Protein AF-A0A2P6FFL2-F1 (afdb_monomer)

Solvent-accessible surface area (backbone atoms only — not comparable to full-atom values): 7696 Å² total; per-residue (Å²): 137,86,78,78,60,44,80,41,72,41,77,45,46,64,58,53,53,54,48,46,73,73,46,99,41,60,60,44,64,53,31,28,67,68,36,21,57,50,56,30,52,51,53,49,51,51,50,59,75,75,44,70,63,64,32,69,76,66,71,47,36,64,80,43,75,49,76,50,76,51,73,75,42,28,57,54,52,24,41,43,44,50,40,16,59,62,44,28,42,72,44,82,48,50,62,81,93,40,52,80,56,69,70,62,53,50,52,28,51,48,32,43,51,51,52,53,51,50,54,52,50,49,53,54,51,52,51,50,50,41,36,76,76,63,71,55,126

Organism: NCBI:txid2138

Foldseek 3Di:
DDDQEEEDEDAAPVVQVVCCVPDPHHYHYCYYQQARQVVLVVVVVVCCVPDDVVCVVVLPQQPAEAEDEDAQGNHLLNNLLSCLLSNYHYHYHDDPVRDDDVVSVVSSVVSNVVVVVVVVVVVVVVVVCCCVPPVPD

Structure (mmCIF, N/CA/C/O backbone):
data_AF-A0A2P6FFL2-F1
#
_entry.id   AF-A0A2P6FFL2-F1
#
loop_
_atom_site.group_PDB
_atom_site.id
_atom_site.type_symbol
_atom_site.label_atom_id
_atom_site.label_alt_id
_atom_site.label_comp_id
_atom_site.label_asym_id
_atom_site.label_entity_id
_atom_site.label_seq_id
_atom_site.pdbx_PDB_ins_code
_atom_site.Cartn_x
_atom_site.Cartn_y
_atom_site.Cartn_z
_atom_site.occupancy
_atom_site.B_iso_or_equiv
_atom_site.auth_seq_id
_atom_site.auth_comp_id
_atom_site.auth_asym_id
_atom_site.auth_atom_id
_atom_site.pdbx_PDB_model_num
ATOM 1 N N . MET A 1 1 ? 35.995 -2.470 -2.502 1.00 57.44 1 MET A N 1
ATOM 2 C CA . MET A 1 1 ? 34.739 -1.853 -2.024 1.00 57.44 1 MET A CA 1
ATOM 3 C C . MET A 1 1 ? 33.762 -2.994 -1.807 1.00 57.44 1 MET A C 1
ATOM 5 O O . MET A 1 1 ? 33.531 -3.724 -2.761 1.00 57.44 1 MET A O 1
ATOM 9 N N . VAL A 1 2 ? 33.300 -3.229 -0.578 1.00 78.38 2 VAL A N 1
ATOM 10 C CA . VAL A 1 2 ? 32.291 -4.263 -0.294 1.00 78.38 2 VAL A CA 1
ATOM 11 C C . VAL A 1 2 ? 30.966 -3.536 -0.113 1.00 78.38 2 VAL A C 1
ATOM 13 O O . VAL A 1 2 ? 30.859 -2.667 0.751 1.00 78.38 2 VAL A O 1
ATOM 16 N N . TRP A 1 3 ? 29.999 -3.817 -0.980 1.00 85.69 3 TRP A N 1
ATOM 17 C CA . TRP A 1 3 ? 28.650 -3.270 -0.865 1.00 85.69 3 TRP A CA 1
ATOM 18 C C . TRP A 1 3 ? 27.841 -4.164 0.076 1.00 85.69 3 TRP A C 1
ATOM 20 O O . TRP A 1 3 ? 27.930 -5.379 -0.037 1.00 85.69 3 TRP A O 1
ATOM 30 N N . ASN A 1 4 ? 27.057 -3.575 0.984 1.00 93.88 4 ASN A N 1
ATOM 31 C CA . ASN A 1 4 ? 26.237 -4.317 1.961 1.00 93.88 4 ASN A CA 1
ATOM 32 C C . ASN A 1 4 ? 24.744 -4.367 1.590 1.00 93.88 4 ASN A C 1
ATOM 34 O O . ASN A 1 4 ? 23.953 -5.000 2.283 1.00 93.88 4 ASN A O 1
ATOM 38 N N . LEU A 1 5 ? 24.343 -3.639 0.547 1.00 94.69 5 LEU A N 1
ATOM 39 C CA . LEU A 1 5 ? 22.958 -3.472 0.116 1.00 94.69 5 LEU A CA 1
ATOM 40 C C . LEU A 1 5 ? 22.939 -2.970 -1.327 1.00 94.69 5 LEU A C 1
ATOM 42 O O . LEU A 1 5 ? 23.835 -2.228 -1.736 1.00 94.69 5 LEU A O 1
ATOM 46 N N . GLN A 1 6 ? 21.890 -3.318 -2.070 1.00 93.38 6 GLN A N 1
ATOM 47 C CA . GLN A 1 6 ? 21.647 -2.798 -3.410 1.00 93.38 6 GLN A CA 1
ATOM 48 C C . GLN A 1 6 ? 20.257 -2.169 -3.518 1.00 93.38 6 GLN A C 1
ATOM 50 O O . GLN A 1 6 ? 19.251 -2.767 -3.148 1.00 93.38 6 GLN A O 1
ATOM 55 N N . PHE A 1 7 ? 20.189 -0.963 -4.076 1.00 94.31 7 PHE A N 1
ATOM 56 C CA . PHE A 1 7 ? 18.935 -0.273 -4.364 1.00 94.31 7 PHE A CA 1
ATOM 57 C C . PHE A 1 7 ? 18.756 -0.165 -5.876 1.00 94.31 7 PHE A C 1
ATOM 59 O O . PHE A 1 7 ? 19.633 0.347 -6.570 1.00 94.31 7 PHE A O 1
ATOM 66 N N . THR A 1 8 ? 17.634 -0.659 -6.396 1.00 93.38 8 THR A N 1
ATOM 67 C CA . THR A 1 8 ? 17.435 -0.809 -7.841 1.00 93.38 8 THR A CA 1
ATOM 68 C C . THR A 1 8 ? 16.188 -0.076 -8.305 1.00 93.38 8 THR A C 1
ATOM 70 O O . THR A 1 8 ? 15.088 -0.320 -7.814 1.00 93.38 8 THR A O 1
ATOM 73 N N . ARG A 1 9 ? 16.352 0.775 -9.317 1.00 95.19 9 ARG A N 1
ATOM 74 C CA . ARG A 1 9 ? 15.266 1.246 -10.178 1.00 95.19 9 ARG A CA 1
ATOM 75 C C . ARG A 1 9 ? 15.416 0.557 -11.525 1.00 95.19 9 ARG A C 1
ATOM 77 O O . ARG A 1 9 ? 16.473 0.655 -12.140 1.00 95.19 9 ARG A O 1
ATOM 84 N N . ALA A 1 10 ? 14.376 -0.130 -11.973 1.00 94.19 10 ALA A N 1
ATOM 85 C CA . ALA A 1 10 ? 14.399 -0.872 -13.225 1.00 94.19 10 ALA A CA 1
ATOM 86 C C . ALA A 1 10 ? 13.157 -0.580 -14.063 1.00 94.19 10 ALA A C 1
ATOM 88 O O . ALA A 1 10 ? 12.114 -0.187 -13.552 1.00 94.19 10 ALA A O 1
ATOM 89 N N . TRP A 1 11 ? 13.265 -0.807 -15.368 1.00 93.00 11 TRP A N 1
ATOM 90 C CA . TRP A 1 11 ? 12.116 -0.722 -16.267 1.00 93.00 11 TRP A CA 1
ATOM 91 C C . TRP A 1 11 ? 11.160 -1.898 -16.086 1.00 93.00 11 TRP A C 1
ATOM 93 O O . TRP A 1 11 ? 9.950 -1.702 -16.084 1.00 93.00 11 TRP A O 1
ATOM 103 N N . LYS A 1 12 ? 11.702 -3.107 -15.907 1.00 96.06 12 LYS A N 1
ATOM 104 C CA . LYS A 1 12 ? 10.940 -4.339 -15.700 1.00 96.06 12 LYS A CA 1
ATOM 105 C C . LYS A 1 12 ? 11.109 -4.847 -14.280 1.00 96.06 12 LYS A C 1
ATOM 107 O O . LYS A 1 12 ? 12.228 -4.918 -13.773 1.00 96.06 12 LYS A O 1
ATOM 112 N N . HIS A 1 13 ? 10.006 -5.250 -13.656 1.00 95.38 13 HIS A N 1
ATOM 113 C CA . HIS A 1 13 ? 10.029 -5.881 -12.337 1.00 95.38 13 HIS A CA 1
ATOM 114 C C . HIS A 1 13 ? 10.891 -7.149 -12.320 1.00 95.38 13 HIS A C 1
ATOM 116 O O . HIS A 1 13 ? 11.620 -7.388 -11.359 1.00 95.38 13 HIS A O 1
ATOM 122 N N . GLU A 1 14 ? 10.893 -7.897 -13.426 1.00 97.06 14 GLU A N 1
ATOM 123 C CA . GLU A 1 14 ? 11.728 -9.086 -13.605 1.00 97.06 14 GLU A CA 1
ATOM 124 C C . GLU A 1 14 ? 13.212 -8.798 -13.347 1.00 97.06 14 GLU A C 1
ATOM 126 O O . GLU A 1 14 ? 13.869 -9.562 -12.644 1.00 97.06 14 GLU A O 1
ATOM 131 N N . THR A 1 15 ? 13.727 -7.654 -13.810 1.00 96.88 15 THR A N 1
ATOM 132 C CA . THR A 1 15 ? 15.118 -7.248 -13.569 1.00 96.88 15 THR A CA 1
ATOM 133 C C . THR A 1 15 ? 15.421 -7.141 -12.077 1.00 96.88 15 THR A C 1
ATOM 135 O O . THR A 1 15 ? 16.439 -7.656 -11.621 1.00 96.88 15 THR A O 1
ATOM 138 N N . VAL A 1 16 ? 14.529 -6.522 -11.296 1.00 95.88 16 VAL A N 1
ATOM 139 C CA . VAL A 1 16 ? 14.715 -6.394 -9.842 1.00 95.88 16 VAL A CA 1
ATOM 140 C C . VAL A 1 16 ? 14.690 -7.768 -9.177 1.00 95.88 16 VAL A C 1
ATOM 142 O O . VAL A 1 16 ? 15.542 -8.056 -8.341 1.00 95.88 16 VAL A O 1
ATOM 145 N N . THR A 1 17 ? 13.760 -8.641 -9.575 1.00 96.62 17 THR A N 1
ATOM 146 C CA . THR A 1 17 ? 13.662 -9.997 -9.012 1.00 96.62 17 THR A CA 1
ATOM 147 C C . THR A 1 17 ? 14.853 -10.880 -9.381 1.00 96.62 17 THR A C 1
ATOM 149 O O . THR A 1 17 ? 15.320 -11.652 -8.547 1.00 96.62 17 THR A O 1
ATOM 152 N N . ALA A 1 18 ? 15.395 -10.737 -10.593 1.00 97.25 18 ALA A N 1
ATOM 153 C CA . ALA A 1 18 ? 16.587 -11.449 -11.030 1.00 97.25 18 ALA A CA 1
ATOM 154 C C . ALA A 1 18 ? 17.821 -10.994 -10.242 1.00 97.25 18 ALA A C 1
ATOM 156 O O . ALA A 1 18 ? 18.592 -11.836 -9.791 1.00 97.25 18 ALA A O 1
ATOM 157 N N . ILE A 1 19 ? 17.977 -9.686 -10.011 1.00 95.88 19 ILE A N 1
ATOM 158 C CA . ILE A 1 19 ? 19.045 -9.156 -9.151 1.00 95.88 19 ILE A CA 1
ATOM 159 C C . ILE A 1 19 ? 18.880 -9.697 -7.726 1.00 95.88 19 ILE A C 1
ATOM 161 O O . ILE A 1 19 ? 19.816 -10.277 -7.192 1.00 95.88 19 ILE A O 1
ATOM 165 N N . ALA A 1 20 ? 17.681 -9.606 -7.143 1.00 96.06 20 ALA A N 1
ATOM 166 C CA . ALA A 1 20 ? 17.401 -10.109 -5.796 1.00 96.06 20 ALA A CA 1
ATOM 167 C C . ALA A 1 20 ? 17.676 -11.611 -5.630 1.00 96.06 20 ALA A C 1
ATOM 169 O O . ALA A 1 20 ? 18.113 -12.035 -4.567 1.00 96.06 20 ALA A O 1
ATOM 170 N N . LYS A 1 21 ? 17.445 -12.418 -6.673 1.00 97.31 21 LYS A N 1
ATOM 171 C CA . LYS A 1 21 ? 17.700 -13.865 -6.651 1.00 97.31 21 LYS A CA 1
ATOM 172 C C . LYS A 1 21 ? 19.191 -14.220 -6.666 1.00 97.31 21 LYS A C 1
ATOM 174 O O . LYS A 1 21 ? 19.549 -15.285 -6.177 1.00 97.31 21 LYS A O 1
ATOM 179 N N . ASN A 1 22 ? 20.029 -13.378 -7.269 1.00 96.31 22 ASN A N 1
ATOM 180 C CA . ASN A 1 22 ? 21.452 -13.663 -7.483 1.00 96.31 22 ASN A CA 1
ATOM 181 C C . ASN A 1 22 ? 22.385 -12.818 -6.600 1.00 96.31 22 ASN A C 1
ATOM 183 O O . ASN A 1 22 ? 23.593 -13.023 -6.638 1.00 96.31 22 ASN A O 1
ATOM 187 N N . ALA A 1 23 ? 21.856 -11.844 -5.859 1.00 94.44 23 ALA A N 1
ATOM 188 C CA . ALA A 1 23 ? 22.641 -11.003 -4.971 1.00 94.44 23 ALA A CA 1
ATOM 189 C C . ALA A 1 23 ? 22.833 -11.668 -3.603 1.00 94.44 23 ALA A C 1
ATOM 191 O O . ALA A 1 23 ? 21.876 -12.138 -2.993 1.00 94.44 23 ALA A O 1
ATOM 192 N N . ASP A 1 24 ? 24.054 -11.592 -3.076 1.00 95.69 24 ASP A N 1
ATOM 193 C CA . ASP A 1 24 ? 24.384 -12.030 -1.710 1.00 95.69 24 ASP A CA 1
ATOM 194 C C . ASP A 1 24 ? 24.068 -10.959 -0.646 1.00 95.69 24 ASP A C 1
ATOM 196 O O . ASP A 1 24 ? 24.381 -11.112 0.535 1.00 95.69 24 ASP A O 1
ATOM 200 N N . VAL A 1 25 ? 23.455 -9.847 -1.060 1.00 96.00 25 VAL A N 1
ATOM 201 C CA . VAL A 1 25 ? 23.072 -8.719 -0.204 1.00 96.00 25 VAL A CA 1
ATOM 202 C C . VAL A 1 25 ? 21.598 -8.369 -0.400 1.00 96.00 25 VAL A C 1
ATOM 204 O O . VAL A 1 25 ? 21.048 -8.620 -1.474 1.00 96.00 25 VAL A O 1
ATOM 207 N N . PRO A 1 26 ? 20.935 -7.743 0.590 1.00 96.06 26 PRO A N 1
ATOM 208 C CA . PRO A 1 26 ? 19.558 -7.289 0.436 1.00 96.06 26 PRO A CA 1
ATOM 209 C C . PRO A 1 26 ? 19.374 -6.353 -0.764 1.00 96.06 26 PRO A C 1
ATOM 211 O O . PRO A 1 26 ? 20.136 -5.399 -0.950 1.00 96.06 26 PRO A O 1
ATOM 214 N N . VAL A 1 27 ? 18.315 -6.597 -1.540 1.00 95.31 27 VAL A N 1
ATOM 215 C CA . VAL A 1 27 ? 17.960 -5.806 -2.724 1.00 95.31 27 VAL A CA 1
ATOM 216 C C . VAL A 1 27 ? 16.637 -5.087 -2.497 1.00 95.31 27 VAL A C 1
ATOM 218 O O . VAL A 1 27 ? 15.602 -5.709 -2.264 1.00 95.31 27 VAL A O 1
ATOM 221 N N . PHE A 1 28 ? 16.663 -3.763 -2.601 1.00 94.19 28 PHE A N 1
ATOM 222 C CA . PHE A 1 28 ? 15.493 -2.906 -2.458 1.00 94.19 28 PHE A CA 1
ATOM 223 C C . PHE A 1 28 ? 14.985 -2.458 -3.826 1.00 94.19 28 PHE A C 1
ATOM 225 O O . PHE A 1 28 ? 15.744 -1.940 -4.649 1.00 94.19 28 PHE A O 1
ATOM 232 N N . ASN A 1 29 ? 13.680 -2.622 -4.053 1.00 93.31 29 ASN A N 1
ATOM 233 C CA . ASN A 1 29 ? 13.014 -2.082 -5.232 1.00 93.31 29 ASN A CA 1
ATOM 234 C C . ASN A 1 29 ? 12.649 -0.610 -5.013 1.00 93.31 29 ASN A C 1
ATOM 236 O O . ASN A 1 29 ? 11.734 -0.290 -4.248 1.00 93.31 29 ASN A O 1
ATOM 240 N N . GLY A 1 30 ? 13.348 0.274 -5.716 1.00 91.56 30 GLY A N 1
ATOM 241 C CA . GLY A 1 30 ? 13.048 1.696 -5.756 1.00 91.56 30 GLY A CA 1
ATOM 242 C C . GLY A 1 30 ? 11.898 2.039 -6.694 1.00 91.56 30 GLY A C 1
ATOM 243 O O . GLY A 1 30 ? 11.100 2.898 -6.355 1.00 91.56 30 GLY A O 1
ATOM 244 N N . LEU A 1 31 ? 11.800 1.387 -7.856 1.00 93.06 31 LEU A N 1
ATOM 245 C CA . LEU A 1 31 ? 10.717 1.552 -8.833 1.00 93.06 31 LEU A CA 1
ATOM 246 C C . LEU A 1 31 ? 10.834 0.474 -9.920 1.00 93.06 31 LEU A C 1
ATOM 248 O O . LEU A 1 31 ? 11.926 0.228 -10.434 1.00 93.06 31 LEU A O 1
ATOM 252 N N . SER A 1 32 ? 9.694 -0.085 -10.321 1.00 93.69 32 SER A N 1
ATOM 253 C CA . SER A 1 32 ? 9.540 -0.965 -11.487 1.00 93.69 32 SER A CA 1
ATOM 254 C C . SER A 1 32 ? 8.212 -0.703 -12.199 1.00 93.69 32 SER A C 1
ATOM 256 O O . SER A 1 32 ? 7.358 -0.003 -11.656 1.00 93.69 32 SER A O 1
ATOM 258 N N . ASP A 1 33 ? 7.985 -1.287 -13.377 1.00 90.81 33 ASP A N 1
ATOM 259 C CA . ASP A 1 33 ? 6.673 -1.242 -14.043 1.00 90.81 33 ASP A CA 1
ATOM 260 C C . ASP A 1 33 ? 5.536 -1.885 -13.225 1.00 90.81 33 ASP A C 1
ATOM 262 O O . ASP A 1 33 ? 4.373 -1.552 -13.438 1.00 90.81 33 ASP A O 1
ATOM 266 N N . TYR A 1 34 ? 5.858 -2.741 -12.251 1.00 89.75 34 TYR A N 1
ATOM 267 C CA . TYR A 1 34 ? 4.878 -3.368 -11.362 1.00 89.75 34 TYR A CA 1
ATOM 268 C C . TYR A 1 34 ? 4.497 -2.498 -10.152 1.00 89.75 34 TYR A C 1
ATOM 270 O O . TYR A 1 34 ? 3.314 -2.282 -9.883 1.00 89.75 34 TYR A O 1
ATOM 278 N N . ASN A 1 35 ? 5.485 -1.997 -9.405 1.00 87.31 35 ASN A N 1
ATOM 279 C CA . ASN A 1 35 ? 5.260 -1.235 -8.173 1.00 87.31 35 ASN A CA 1
ATOM 280 C C . ASN A 1 35 ? 6.351 -0.184 -7.887 1.00 87.31 35 ASN A C 1
ATOM 282 O O . ASN A 1 35 ? 7.465 -0.242 -8.418 1.00 87.31 35 ASN A O 1
ATOM 286 N N . HIS A 1 36 ? 6.004 0.761 -7.008 1.00 91.62 36 HIS A N 1
ATOM 287 C CA . HIS A 1 36 ? 6.869 1.801 -6.447 1.00 91.62 36 HIS A CA 1
ATOM 288 C C . HIS A 1 36 ? 6.825 1.723 -4.911 1.00 91.62 36 HIS A C 1
ATOM 290 O O . HIS A 1 36 ? 6.253 2.570 -4.227 1.00 91.62 36 HIS A O 1
ATOM 296 N N . SER A 1 37 ? 7.403 0.656 -4.354 1.00 86.19 37 SER A N 1
ATOM 297 C CA . SER A 1 37 ? 7.287 0.323 -2.925 1.00 86.19 37 SER A CA 1
ATOM 298 C C . SER A 1 37 ? 7.833 1.394 -1.983 1.00 86.19 37 SER A C 1
ATOM 300 O O . SER A 1 37 ? 7.273 1.607 -0.913 1.00 86.19 37 SER A O 1
ATOM 302 N N . THR A 1 38 ? 8.906 2.079 -2.367 1.00 91.81 38 THR A N 1
ATOM 303 C CA . THR A 1 38 ? 9.509 3.130 -1.537 1.00 91.81 38 THR A CA 1
ATOM 304 C C . THR A 1 38 ? 8.637 4.374 -1.459 1.00 91.81 38 THR A C 1
ATOM 306 O O . THR A 1 38 ? 8.466 4.903 -0.368 1.00 91.81 38 THR A O 1
ATOM 309 N N . GLN A 1 39 ? 8.013 4.781 -2.570 1.00 94.56 39 GLN A N 1
ATOM 310 C CA . GLN A 1 39 ? 7.043 5.876 -2.574 1.00 94.56 39 GLN A CA 1
ATOM 311 C C . GLN A 1 39 ? 5.871 5.567 -1.643 1.00 94.56 39 GLN A C 1
ATOM 313 O O . GLN A 1 39 ? 5.536 6.386 -0.802 1.00 94.56 39 GLN A O 1
ATOM 318 N N . ALA A 1 40 ? 5.314 4.355 -1.718 1.00 94.75 40 ALA A N 1
ATOM 319 C CA . ALA A 1 40 ? 4.195 3.957 -0.866 1.00 94.75 40 ALA A CA 1
ATOM 320 C C . ALA A 1 40 ? 4.533 3.990 0.639 1.00 94.75 40 ALA A C 1
ATOM 322 O O . ALA A 1 40 ? 3.667 4.302 1.454 1.00 94.75 40 ALA A O 1
ATOM 323 N N . LEU A 1 41 ? 5.782 3.691 1.016 1.00 94.06 41 LEU A N 1
ATOM 324 C CA . LEU A 1 41 ? 6.252 3.856 2.396 1.00 94.06 41 LEU A CA 1
ATOM 325 C C . LEU A 1 41 ? 6.370 5.332 2.787 1.00 94.06 41 LEU A C 1
ATOM 327 O O . LEU A 1 41 ? 5.941 5.695 3.878 1.00 94.06 41 LEU A O 1
ATOM 331 N N . CYS A 1 42 ? 6.911 6.181 1.909 1.00 96.31 42 CYS A N 1
ATOM 332 C CA . CYS A 1 42 ? 6.952 7.626 2.137 1.00 96.31 42 CYS A CA 1
ATOM 333 C C . CYS A 1 42 ? 5.540 8.204 2.302 1.00 96.31 42 CYS A C 1
ATOM 335 O O . CYS A 1 42 ? 5.291 8.906 3.276 1.00 96.31 42 CYS A O 1
ATOM 337 N N . ASP A 1 43 ? 4.607 7.835 1.422 1.00 96.81 43 ASP A N 1
ATOM 338 C CA . ASP A 1 43 ? 3.208 8.263 1.490 1.00 96.81 43 ASP A CA 1
ATOM 339 C C . ASP A 1 43 ? 2.562 7.831 2.812 1.00 96.81 43 ASP A C 1
ATOM 341 O O . ASP A 1 43 ? 1.849 8.612 3.442 1.00 96.81 43 ASP A O 1
ATOM 345 N N . LEU A 1 44 ? 2.835 6.599 3.265 1.00 95.06 44 LEU A N 1
ATOM 346 C CA . LEU A 1 44 ? 2.361 6.116 4.558 1.00 95.06 44 LEU A CA 1
ATOM 347 C C . LEU A 1 44 ? 2.892 6.986 5.701 1.00 95.06 44 LEU A C 1
ATOM 349 O O . LEU A 1 44 ? 2.097 7.409 6.535 1.00 95.06 44 LEU A O 1
ATOM 353 N N . PHE A 1 45 ? 4.194 7.280 5.744 1.00 94.81 45 PHE A N 1
ATOM 354 C CA . PHE A 1 45 ? 4.7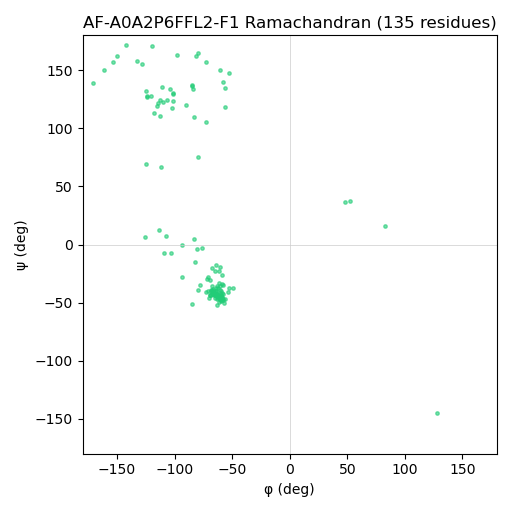51 8.155 6.780 1.00 94.81 45 PHE A CA 1
ATOM 355 C C . PHE A 1 45 ? 4.122 9.546 6.746 1.00 94.81 45 PHE A C 1
ATOM 357 O O . PHE A 1 45 ? 3.691 10.032 7.786 1.00 94.81 45 PHE A O 1
ATOM 364 N N . THR A 1 46 ? 3.950 10.133 5.562 1.00 96.75 46 THR A N 1
ATOM 365 C CA . THR A 1 46 ? 3.283 11.432 5.426 1.00 96.75 46 THR A CA 1
ATOM 366 C C . THR A 1 46 ? 1.844 11.395 5.941 1.00 96.75 46 THR A C 1
ATOM 368 O O . THR A 1 46 ? 1.431 12.318 6.641 1.00 96.75 46 THR A O 1
ATOM 371 N N . ILE A 1 47 ? 1.084 10.328 5.661 1.00 95.19 47 ILE A N 1
ATOM 372 C CA . ILE A 1 47 ? -0.261 10.138 6.226 1.00 95.19 47 ILE A CA 1
ATOM 373 C C . ILE A 1 47 ? -0.193 10.111 7.757 1.00 95.19 47 ILE A C 1
ATOM 375 O O . ILE A 1 47 ? -0.987 10.786 8.406 1.00 95.19 47 ILE A O 1
ATOM 379 N N . LEU A 1 48 ? 0.746 9.366 8.345 1.00 91.88 48 LEU A N 1
ATOM 380 C CA . LEU A 1 48 ? 0.889 9.274 9.803 1.00 91.88 48 LEU A CA 1
ATOM 381 C C . LEU A 1 48 ? 1.264 10.618 10.444 1.00 91.88 48 LEU A C 1
ATOM 383 O O . LEU A 1 48 ? 0.759 10.938 11.514 1.00 91.88 48 LEU A O 1
ATOM 387 N N . GLU A 1 49 ? 2.106 11.411 9.785 1.00 94.94 49 GLU A N 1
ATOM 388 C CA . GLU A 1 49 ? 2.542 12.730 10.261 1.00 94.94 49 GLU A CA 1
ATOM 389 C C . GLU A 1 49 ? 1.434 13.791 10.196 1.00 94.94 49 GLU A C 1
ATOM 391 O O . GLU A 1 49 ? 1.437 14.734 10.984 1.00 94.94 49 GLU A O 1
ATOM 396 N N . HIS A 1 50 ? 0.486 13.646 9.265 1.00 95.62 50 HIS A N 1
ATOM 397 C CA . HIS A 1 50 ? -0.535 14.660 8.971 1.00 95.62 50 HIS A CA 1
ATOM 398 C C . HIS A 1 50 ? -1.960 14.223 9.338 1.00 95.62 50 HIS A C 1
ATOM 400 O O . HIS A 1 50 ? -2.932 14.869 8.942 1.00 95.62 50 HIS A O 1
ATOM 406 N N . THR A 1 51 ? -2.110 13.129 10.085 1.00 94.25 51 THR A N 1
ATOM 407 C CA . THR A 1 51 ? -3.403 12.669 10.608 1.00 94.25 51 THR A CA 1
ATOM 408 C C . THR A 1 51 ? -3.393 12.629 12.129 1.00 94.25 51 THR A C 1
ATOM 410 O O . THR A 1 51 ? -2.365 12.852 12.762 1.00 94.25 51 THR A O 1
ATOM 413 N N . ASP A 1 52 ? -4.566 12.409 12.726 1.00 92.00 52 ASP A N 1
ATOM 414 C CA . ASP A 1 52 ? -4.714 12.351 14.178 1.00 92.00 52 ASP A CA 1
ATOM 415 C C . ASP A 1 52 ? -3.771 11.282 14.776 1.00 92.00 52 ASP A C 1
ATOM 417 O O . ASP A 1 52 ? -3.929 10.089 14.481 1.00 92.00 52 ASP A O 1
ATOM 421 N N . PRO A 1 53 ? -2.819 11.6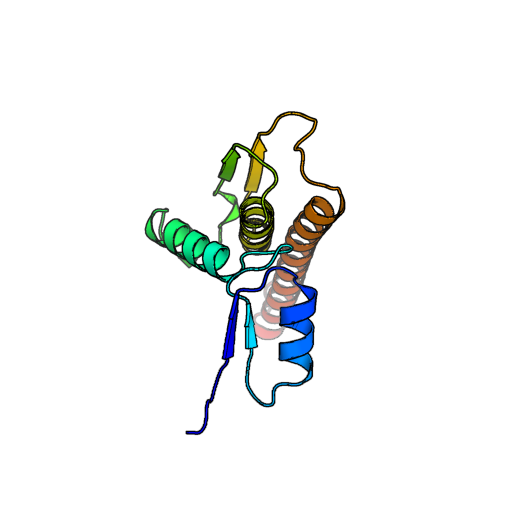81 15.644 1.00 89.94 53 PRO A N 1
ATOM 422 C CA . PRO A 1 53 ? -1.860 10.761 16.236 1.00 89.94 53 PRO A CA 1
ATOM 423 C C . PRO A 1 53 ? -2.488 9.614 17.034 1.00 89.94 53 PRO A C 1
ATOM 425 O O . PRO A 1 53 ? -1.921 8.527 17.162 1.00 89.94 53 PRO A O 1
ATOM 428 N N . THR A 1 54 ? -3.694 9.823 17.563 1.00 91.50 54 THR A N 1
ATOM 429 C CA . THR A 1 54 ? -4.415 8.792 18.311 1.00 91.50 54 THR A CA 1
ATOM 430 C C . THR A 1 54 ? -4.791 7.599 17.435 1.00 91.50 54 THR A C 1
ATOM 432 O O . THR A 1 54 ? -4.955 6.496 17.955 1.00 91.50 54 THR A O 1
ATOM 435 N N . LEU A 1 55 ? -4.870 7.768 16.110 1.00 88.19 55 LEU A N 1
ATOM 436 C CA . LEU A 1 55 ? -5.180 6.681 15.183 1.00 88.19 55 LEU A CA 1
ATOM 437 C C . LEU A 1 55 ? -4.054 5.650 15.136 1.00 88.19 55 LEU A C 1
ATOM 439 O O . LEU A 1 55 ? -4.338 4.455 15.171 1.00 88.19 55 LEU A O 1
ATOM 443 N N . TYR A 1 56 ? -2.786 6.075 15.124 1.00 82.62 56 TYR A N 1
ATOM 444 C CA . TYR A 1 56 ? -1.671 5.126 15.163 1.00 82.62 56 TYR A CA 1
ATOM 445 C C . TYR A 1 56 ? -1.428 4.575 16.571 1.00 82.62 56 TYR A C 1
ATOM 447 O O . TYR A 1 56 ? -1.118 3.393 16.704 1.00 82.62 56 TYR A O 1
ATOM 455 N N . LEU A 1 57 ? -1.628 5.378 17.626 1.00 85.62 57 LEU A N 1
ATOM 456 C CA . LEU A 1 57 ? -1.500 4.908 19.015 1.00 85.62 57 LEU A CA 1
ATOM 457 C C . LEU A 1 57 ? -2.534 3.826 19.354 1.00 85.62 57 LEU A C 1
ATOM 459 O O . LEU A 1 57 ? -2.224 2.880 20.074 1.00 85.62 57 LEU A O 1
ATOM 463 N N . ASN A 1 58 ? -3.741 3.943 18.797 1.00 87.19 58 ASN A N 1
ATOM 464 C CA . ASN A 1 58 ? -4.822 2.974 18.978 1.00 87.19 58 ASN A CA 1
ATOM 465 C C . ASN A 1 58 ? -4.880 1.911 17.870 1.00 87.19 58 ASN A C 1
ATOM 467 O O . ASN A 1 58 ? -5.751 1.043 17.910 1.00 87.19 58 ASN A O 1
ATOM 471 N N . ASN A 1 59 ? -3.977 1.971 16.883 1.00 83.44 59 ASN A N 1
ATOM 472 C CA . ASN A 1 59 ? -3.973 1.102 15.705 1.00 83.44 59 ASN A CA 1
ATOM 473 C C . ASN A 1 59 ? -5.336 1.068 14.965 1.00 83.44 59 ASN A C 1
ATOM 475 O O . ASN A 1 59 ? -5.773 0.024 14.478 1.00 83.44 59 ASN A O 1
ATOM 479 N N . ASP A 1 60 ? -6.021 2.215 14.898 1.00 88.81 60 ASP A N 1
ATOM 480 C CA . ASP A 1 60 ? -7.347 2.397 14.296 1.00 88.81 60 ASP A CA 1
ATOM 481 C C . ASP A 1 60 ? -7.269 3.251 13.023 1.00 88.81 60 ASP A C 1
ATOM 483 O O . ASP A 1 60 ? -7.791 4.361 12.924 1.00 88.81 60 ASP A O 1
ATOM 487 N N . PHE A 1 61 ? -6.617 2.708 11.999 1.00 92.06 61 PHE A N 1
ATOM 488 C CA . PHE A 1 61 ? -6.530 3.354 10.687 1.00 92.06 61 PHE A CA 1
ATOM 489 C C . PHE A 1 61 ? -7.824 3.244 9.866 1.00 92.06 61 PHE A C 1
ATOM 491 O O . PHE A 1 61 ? -7.923 3.832 8.788 1.00 92.06 61 PHE A O 1
ATOM 498 N N . SER A 1 62 ? -8.839 2.540 10.383 1.00 91.31 62 SER A N 1
ATOM 499 C CA . SER A 1 62 ? -10.123 2.312 9.706 1.00 91.31 62 SER A CA 1
ATOM 500 C C . SER A 1 62 ? -10.923 3.595 9.464 1.00 91.31 62 SER A C 1
ATOM 502 O O . SER A 1 62 ? -11.815 3.626 8.618 1.00 91.31 62 SER A O 1
ATOM 504 N N . LYS A 1 63 ? -10.581 4.675 10.174 1.00 92.50 63 LYS A N 1
ATOM 505 C CA . LYS A 1 63 ? -11.184 6.006 10.022 1.00 92.50 63 LYS A CA 1
ATOM 506 C C . LYS A 1 63 ? -10.585 6.818 8.877 1.00 92.50 63 LYS A C 1
ATOM 508 O O . LYS A 1 63 ? -11.181 7.808 8.457 1.00 92.50 63 LYS A O 1
ATOM 513 N N . LEU A 1 64 ? -9.432 6.410 8.350 1.00 96.00 64 LEU A N 1
ATOM 514 C CA . LEU A 1 64 ? -8.782 7.109 7.249 1.00 96.00 64 LEU A CA 1
ATOM 515 C C . LEU A 1 64 ? -9.369 6.662 5.910 1.00 96.00 64 LEU A C 1
ATOM 517 O O . LEU A 1 64 ? -9.541 5.468 5.638 1.00 96.00 64 LEU A O 1
ATOM 521 N N . LYS A 1 65 ? -9.671 7.648 5.061 1.00 97.12 65 LYS A N 1
ATOM 522 C CA . LYS A 1 65 ? -10.087 7.450 3.674 1.00 97.12 65 LYS A CA 1
ATOM 523 C C . LYS A 1 65 ? -9.061 8.094 2.753 1.00 97.12 65 LYS A C 1
ATOM 525 O O . LYS A 1 65 ? -8.942 9.314 2.717 1.00 97.12 65 LYS A O 1
ATOM 530 N N . ILE A 1 66 ? -8.359 7.264 1.995 1.00 97.94 66 ILE A N 1
ATOM 531 C CA . ILE A 1 66 ? -7.349 7.681 1.028 1.00 97.94 66 ILE A CA 1
ATOM 532 C C . ILE A 1 66 ? -7.967 7.612 -0.364 1.00 97.94 66 ILE A C 1
ATOM 534 O O . ILE A 1 66 ? -8.476 6.567 -0.772 1.00 97.94 66 ILE A O 1
ATOM 538 N N . VAL A 1 67 ? -7.949 8.732 -1.083 1.00 98.12 67 VAL A N 1
ATOM 539 C CA . VAL A 1 67 ? -8.538 8.844 -2.420 1.00 98.12 67 VAL A CA 1
ATOM 540 C C . VAL A 1 67 ? -7.430 9.113 -3.427 1.00 98.12 67 VAL A C 1
ATOM 542 O O . VAL A 1 67 ? -6.758 10.137 -3.345 1.00 98.12 67 VAL A O 1
ATOM 545 N N . PHE A 1 68 ? -7.258 8.212 -4.391 1.00 98.00 68 PHE A N 1
ATOM 546 C CA . PHE A 1 68 ? -6.385 8.429 -5.541 1.00 98.00 68 PHE A CA 1
ATOM 547 C C . PHE A 1 68 ? -7.237 8.796 -6.756 1.00 98.00 68 PHE A C 1
ATOM 549 O O . PHE A 1 68 ? -8.203 8.101 -7.079 1.00 98.00 68 PHE A O 1
ATOM 556 N N . ILE A 1 69 ? -6.878 9.882 -7.436 1.00 97.56 69 ILE A N 1
ATOM 557 C CA . ILE A 1 69 ? -7.583 10.375 -8.621 1.00 97.56 69 ILE A CA 1
ATOM 558 C C . ILE A 1 69 ? -6.600 10.398 -9.786 1.00 97.56 69 ILE A C 1
ATOM 560 O O . ILE A 1 69 ? -5.528 10.987 -9.673 1.00 97.56 69 ILE A O 1
ATOM 564 N N . GLY A 1 70 ? -6.977 9.791 -10.910 1.00 93.88 70 GLY A N 1
ATOM 565 C CA . GLY A 1 70 ? -6.191 9.859 -12.141 1.00 93.88 70 GLY A CA 1
ATOM 566 C C . GLY A 1 70 ? -5.892 8.496 -12.749 1.00 93.88 70 GLY A C 1
ATOM 567 O O . GLY A 1 70 ? -6.729 7.597 -12.734 1.00 93.88 70 GLY A O 1
ATOM 568 N N . ASP A 1 71 ? -4.714 8.367 -13.350 1.00 93.81 71 ASP A N 1
ATOM 569 C CA . ASP A 1 71 ? -4.370 7.220 -14.190 1.00 93.81 71 ASP A CA 1
ATOM 570 C C . ASP A 1 71 ? -3.922 5.981 -13.394 1.00 93.81 71 ASP A C 1
ATOM 572 O O . ASP A 1 71 ? -3.547 6.047 -12.219 1.00 93.81 71 ASP A O 1
ATOM 576 N N . ARG A 1 72 ? -3.954 4.834 -14.069 1.00 93.12 72 ARG A N 1
ATOM 577 C CA . ARG A 1 72 ? -3.618 3.509 -13.557 1.00 93.12 72 ARG A CA 1
ATOM 578 C C . ARG A 1 72 ? -2.111 3.299 -13.519 1.00 93.12 72 ARG A C 1
ATOM 580 O O . ARG A 1 72 ? -1.540 2.590 -14.348 1.00 93.12 72 ARG A O 1
ATOM 587 N N . THR A 1 73 ? -1.463 3.919 -12.545 1.00 94.00 73 THR A N 1
ATOM 588 C CA . THR A 1 73 ? -0.010 3.843 -12.378 1.00 94.00 73 THR A CA 1
ATOM 589 C C . THR A 1 73 ? 0.397 2.810 -11.330 1.00 94.00 73 THR A C 1
ATOM 591 O O . THR A 1 73 ? -0.389 2.396 -10.477 1.00 94.00 73 THR A O 1
ATOM 594 N N . ASN A 1 74 ? 1.671 2.430 -11.359 1.00 91.69 74 ASN A N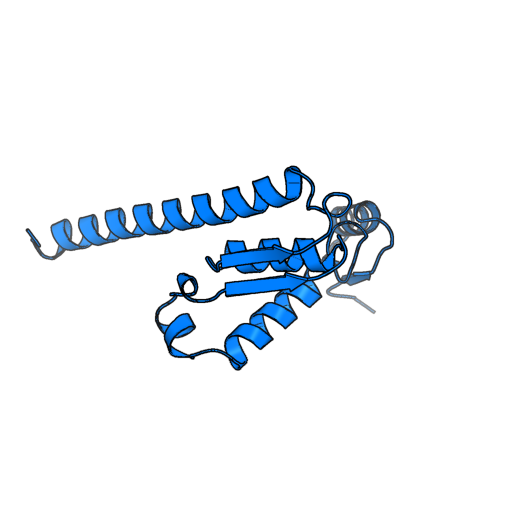 1
ATOM 595 C CA . ASN A 1 74 ? 2.307 1.652 -10.297 1.00 91.69 74 ASN A CA 1
ATOM 596 C C . ASN A 1 74 ? 2.317 2.386 -8.938 1.00 91.69 74 ASN A C 1
ATOM 598 O O . ASN A 1 74 ? 2.375 1.737 -7.897 1.00 91.69 74 ASN A O 1
ATOM 602 N N . VAL A 1 75 ? 2.223 3.719 -8.919 1.00 95.12 75 VAL A N 1
ATOM 603 C CA . VAL A 1 75 ? 2.025 4.505 -7.691 1.00 95.12 75 VAL A CA 1
ATOM 604 C C . VAL A 1 75 ? 0.618 4.279 -7.140 1.00 95.12 75 VAL A C 1
ATOM 606 O O . VAL A 1 75 ? 0.475 3.974 -5.960 1.00 95.12 75 VAL A O 1
ATOM 609 N N . CYS A 1 76 ? -0.414 4.325 -7.993 1.00 96.44 76 CYS A N 1
ATOM 610 C CA . CYS A 1 76 ? -1.795 4.047 -7.588 1.00 96.44 76 CYS A CA 1
ATOM 611 C C . CYS A 1 76 ? -1.942 2.643 -6.983 1.00 96.44 76 CYS A C 1
ATOM 613 O O . CYS A 1 76 ? -2.563 2.490 -5.929 1.00 96.44 76 CYS A O 1
ATOM 615 N N . SER A 1 77 ? -1.377 1.615 -7.630 1.00 96.38 77 SER A N 1
ATOM 616 C CA . SER A 1 77 ? -1.420 0.245 -7.100 1.00 96.38 77 SER A CA 1
ATOM 617 C C . SER A 1 77 ? -0.667 0.125 -5.779 1.00 96.38 77 SER A C 1
ATOM 619 O O . SER A 1 77 ? -1.183 -0.464 -4.831 1.00 96.38 77 SER A O 1
ATOM 621 N N . SER A 1 78 ? 0.515 0.737 -5.679 1.00 96.56 78 SER A N 1
ATOM 622 C CA . SER A 1 78 ? 1.335 0.669 -4.467 1.00 96.56 78 SER A CA 1
ATOM 623 C C . SER A 1 78 ? 0.658 1.374 -3.288 1.00 96.56 78 SER A C 1
ATOM 625 O O . SER A 1 78 ? 0.630 0.815 -2.190 1.00 96.56 78 SER A O 1
ATOM 627 N N . LEU A 1 79 ? 0.033 2.538 -3.516 1.00 97.88 79 LEU A N 1
ATOM 628 C CA . LEU A 1 79 ? -0.736 3.253 -2.494 1.00 97.88 79 LEU A CA 1
ATOM 629 C C . LEU A 1 79 ? -1.977 2.455 -2.066 1.00 97.88 79 LEU A C 1
ATOM 631 O O . LEU A 1 79 ? -2.244 2.320 -0.872 1.00 97.88 79 LEU A O 1
ATOM 635 N N . MET A 1 80 ? -2.708 1.860 -3.016 1.00 97.81 80 MET A N 1
ATOM 636 C CA . MET A 1 80 ? -3.833 0.964 -2.721 1.00 97.81 80 MET A CA 1
ATOM 637 C C . MET A 1 80 ? -3.399 -0.199 -1.824 1.00 97.81 80 MET A C 1
ATOM 639 O O . MET A 1 80 ? -4.061 -0.523 -0.836 1.00 97.81 80 MET A O 1
ATOM 643 N N . HIS A 1 81 ? -2.285 -0.849 -2.159 1.00 97.50 81 HIS A N 1
ATOM 644 C CA . HIS A 1 81 ? -1.817 -2.026 -1.433 1.00 97.50 81 HIS A CA 1
ATOM 645 C C . HIS A 1 81 ? -1.326 -1.677 -0.031 1.00 97.50 81 HIS A C 1
ATOM 647 O O . HIS A 1 81 ? -1.703 -2.380 0.904 1.00 97.50 81 HIS A O 1
ATOM 653 N N . ILE A 1 82 ? -0.555 -0.599 0.153 1.00 96.94 82 ILE A N 1
ATOM 654 C CA . ILE A 1 82 ? -0.068 -0.223 1.490 1.00 96.94 82 ILE A CA 1
ATOM 655 C C . ILE A 1 82 ? -1.209 0.253 2.396 1.00 96.94 82 ILE A C 1
ATOM 657 O O . ILE A 1 82 ? -1.312 -0.191 3.535 1.00 96.94 82 ILE A O 1
ATOM 661 N N . THR A 1 83 ? -2.128 1.077 1.889 1.00 96.81 83 THR A N 1
ATOM 662 C CA . THR A 1 83 ? -3.235 1.624 2.696 1.00 96.81 83 THR A CA 1
ATOM 663 C C . THR A 1 83 ? -4.191 0.521 3.149 1.00 96.81 83 THR A C 1
ATOM 665 O O . THR A 1 83 ? -4.553 0.453 4.323 1.00 96.81 83 THR A O 1
ATOM 668 N N . THR A 1 84 ? -4.518 -0.426 2.266 1.00 96.81 84 THR A N 1
ATOM 669 C CA . THR A 1 84 ? -5.334 -1.598 2.631 1.00 96.81 84 THR A CA 1
ATOM 670 C C . THR A 1 84 ? -4.603 -2.568 3.555 1.00 96.81 84 THR A C 1
ATOM 672 O O . THR A 1 84 ? -5.243 -3.190 4.402 1.00 96.81 84 THR A O 1
ATOM 675 N N . LYS A 1 85 ? -3.269 -2.676 3.461 1.00 94.50 85 LYS A N 1
ATOM 676 C CA . LYS A 1 85 ? -2.445 -3.442 4.414 1.00 94.50 85 LYS A CA 1
ATOM 677 C C . LYS A 1 85 ? -2.535 -2.873 5.828 1.00 94.50 85 LYS A C 1
ATOM 679 O O . LYS A 1 85 ? -2.579 -3.644 6.782 1.00 94.50 85 LYS A O 1
ATOM 684 N N . ME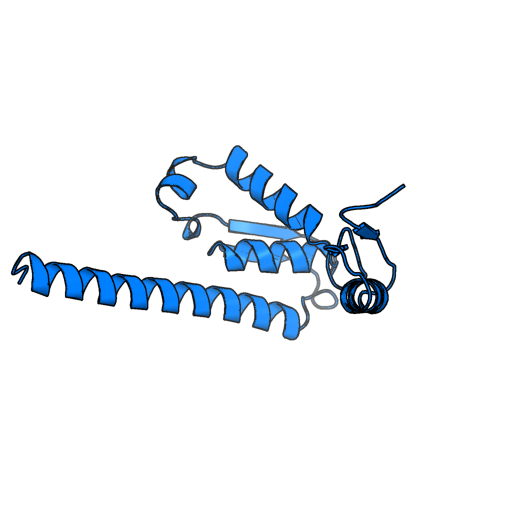T A 1 86 ? -2.600 -1.549 5.938 1.00 93.25 86 MET A N 1
ATOM 685 C CA . MET A 1 86 ? -2.745 -0.831 7.205 1.00 93.25 86 MET A CA 1
ATOM 686 C C . MET A 1 86 ? -4.193 -0.788 7.717 1.00 93.25 86 MET A C 1
ATOM 688 O O . MET A 1 86 ? -4.428 -0.297 8.813 1.00 93.25 86 MET A O 1
ATOM 692 N N . GLY A 1 87 ? -5.167 -1.307 6.960 1.00 93.75 87 GLY A N 1
ATOM 693 C CA . GLY A 1 87 ? -6.581 -1.305 7.348 1.00 93.75 87 GLY A CA 1
ATOM 694 C C . GLY A 1 87 ? -7.329 -0.001 7.053 1.00 93.75 87 GLY A C 1
ATOM 695 O O . GLY A 1 87 ? -8.411 0.206 7.596 1.00 93.75 87 GLY A O 1
ATOM 696 N N . MET A 1 88 ? -6.775 0.868 6.204 1.00 96.19 88 MET A N 1
ATOM 697 C CA . MET A 1 88 ? -7.424 2.103 5.750 1.00 96.19 88 MET A CA 1
ATOM 698 C C . MET A 1 88 ? -8.449 1.828 4.639 1.00 96.19 88 MET A C 1
ATOM 700 O O . MET A 1 88 ? -8.412 0.790 3.971 1.00 96.19 88 MET A O 1
ATOM 704 N N . ASN A 1 89 ? -9.322 2.803 4.371 1.00 96.62 89 ASN A N 1
ATOM 705 C CA . ASN A 1 89 ? -10.231 2.763 3.224 1.00 96.62 89 ASN A CA 1
ATOM 706 C C . ASN A 1 89 ? -9.571 3.409 2.007 1.00 96.62 89 ASN A C 1
ATOM 708 O O . ASN A 1 89 ? -9.269 4.601 2.034 1.00 96.62 89 ASN A O 1
ATOM 712 N N . PHE A 1 90 ? -9.403 2.657 0.922 1.00 97.94 90 PHE A N 1
ATOM 713 C CA . PHE A 1 90 ? -8.874 3.186 -0.333 1.00 97.94 90 PHE A CA 1
ATOM 714 C C . PHE A 1 90 ? -9.984 3.377 -1.370 1.00 97.94 90 PHE A C 1
ATOM 716 O O . PHE A 1 90 ? -10.802 2.482 -1.586 1.00 97.94 90 PHE A O 1
ATOM 723 N N . VAL A 1 91 ? -9.991 4.528 -2.039 1.00 97.75 91 VAL A N 1
ATOM 724 C CA . VAL A 1 91 ? -10.912 4.852 -3.133 1.00 97.75 91 VAL A CA 1
ATOM 725 C C . VAL A 1 91 ? -10.101 5.240 -4.359 1.00 97.75 91 VAL A C 1
ATOM 727 O O . VAL A 1 91 ? -9.260 6.134 -4.294 1.00 97.75 91 VAL A O 1
ATOM 730 N N . TYR A 1 92 ? -10.393 4.600 -5.490 1.00 97.69 92 TYR A N 1
ATOM 731 C CA . TYR A 1 92 ? -9.808 4.959 -6.774 1.00 97.69 92 TYR A CA 1
ATOM 732 C C . TYR A 1 92 ? -10.854 5.596 -7.685 1.00 97.69 92 TYR A C 1
ATOM 734 O O . TYR A 1 92 ? -11.884 4.986 -7.982 1.00 97.69 92 TYR A O 1
ATOM 742 N N . ILE A 1 93 ? -10.587 6.820 -8.135 1.00 97.69 93 ILE A N 1
ATOM 743 C CA . ILE A 1 93 ? -11.459 7.564 -9.043 1.00 97.69 93 ILE A CA 1
ATOM 744 C C . ILE A 1 93 ? -10.749 7.721 -10.385 1.00 97.69 93 ILE A C 1
ATOM 746 O O . I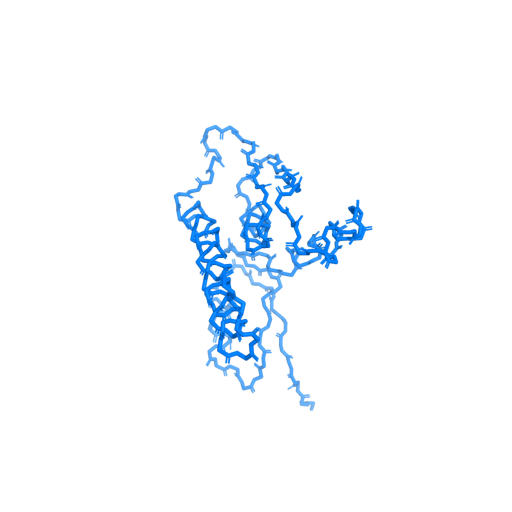LE A 1 93 ? -9.777 8.467 -10.513 1.00 97.69 93 ILE A O 1
ATOM 750 N N . ALA A 1 94 ? -11.269 7.031 -11.398 1.00 96.69 94 ALA A N 1
ATOM 751 C CA . ALA A 1 94 ? -10.755 7.084 -12.759 1.00 96.69 94 ALA A CA 1
ATOM 752 C C . ALA A 1 94 ? -11.843 6.762 -13.796 1.00 96.69 94 ALA A C 1
ATOM 754 O O . ALA A 1 94 ? -12.810 6.055 -13.482 1.00 96.69 94 ALA A O 1
ATOM 755 N N . PRO A 1 95 ? -11.688 7.216 -15.056 1.00 96.06 95 PRO A N 1
ATOM 756 C CA . PRO A 1 95 ? -12.517 6.752 -16.164 1.00 96.06 95 PRO A CA 1
ATOM 757 C C . PRO A 1 95 ? -12.516 5.223 -16.263 1.00 96.06 95 PRO A C 1
ATOM 759 O O . PRO A 1 95 ? -11.498 4.586 -16.007 1.00 96.06 95 PRO A O 1
ATOM 762 N N . LYS A 1 96 ? -13.627 4.625 -16.715 1.00 93.44 96 LYS A N 1
ATOM 763 C CA . LYS A 1 96 ? -13.805 3.159 -16.776 1.00 93.44 96 LYS A CA 1
ATOM 764 C C . LYS A 1 96 ? -12.634 2.422 -17.445 1.00 93.44 96 LYS A C 1
ATOM 766 O O . LYS A 1 96 ? -12.244 1.359 -16.979 1.00 93.44 96 LYS A O 1
ATOM 771 N N . LYS A 1 97 ? -12.048 3.004 -18.498 1.00 93.44 97 LYS A N 1
ATOM 772 C CA . LYS A 1 97 ? -10.907 2.428 -19.234 1.00 93.44 97 LYS A CA 1
ATOM 773 C C . LYS A 1 97 ? -9.592 2.367 -18.437 1.00 93.44 97 LYS A C 1
ATOM 775 O O . LYS A 1 97 ? -8.714 1.596 -18.801 1.00 93.44 97 LYS A O 1
ATOM 780 N N . TYR A 1 98 ? -9.464 3.164 -17.378 1.00 93.50 98 TYR A N 1
ATOM 781 C CA . TYR A 1 98 ? -8.287 3.232 -16.507 1.00 93.50 98 TYR A CA 1
ATOM 782 C C . TYR A 1 98 ? -8.530 2.588 -15.139 1.00 93.50 98 TYR A C 1
ATOM 784 O O . TYR A 1 98 ? -7.683 2.673 -14.265 1.00 93.50 98 TYR A O 1
ATOM 792 N N . GLN A 1 99 ? -9.667 1.928 -14.925 1.00 93.69 99 GLN A N 1
ATOM 793 C CA . GLN A 1 99 ? -9.930 1.263 -13.651 1.00 93.69 99 GLN A CA 1
ATOM 794 C C . GLN A 1 99 ? -8.888 0.175 -13.347 1.00 93.69 99 GLN A C 1
ATOM 796 O O . GLN A 1 99 ? -8.298 -0.433 -14.252 1.00 93.69 99 GLN A O 1
ATOM 801 N N . SER A 1 100 ? -8.653 -0.047 -12.052 1.00 94.44 100 SER A N 1
ATOM 802 C CA . SER A 1 100 ? -7.689 -1.040 -11.579 1.00 94.44 100 SER A CA 1
ATOM 803 C C . SER A 1 100 ? -8.046 -2.428 -12.105 1.00 94.44 100 SER A C 1
ATOM 805 O O . SER A 1 100 ? -9.228 -2.781 -12.149 1.00 94.44 100 SER A O 1
ATOM 807 N N . PRO A 1 101 ? -7.046 -3.227 -12.502 1.00 95.19 101 PRO A N 1
ATOM 808 C CA . PRO A 1 101 ? -7.298 -4.570 -12.970 1.00 95.19 101 PRO A CA 1
ATOM 809 C C . PRO A 1 101 ? -7.673 -5.465 -11.765 1.00 95.19 101 PRO A C 1
ATOM 811 O O . PRO A 1 101 ? -7.348 -5.116 -10.618 1.00 95.19 101 PRO A O 1
ATOM 814 N N . PRO A 1 102 ? -8.378 -6.589 -11.984 1.00 96.25 102 PRO A N 1
ATOM 815 C CA . PRO A 1 102 ? -8.874 -7.444 -10.904 1.00 96.25 102 PRO A CA 1
ATOM 816 C C . PRO A 1 102 ? -7.791 -7.875 -9.910 1.00 96.25 102 PRO A C 1
ATOM 818 O O . PRO A 1 102 ? -8.021 -7.851 -8.704 1.00 96.25 102 PRO A O 1
ATOM 821 N N . GLU A 1 103 ? -6.582 -8.153 -10.391 1.00 96.31 103 GLU A N 1
ATOM 822 C CA . GLU A 1 103 ? -5.465 -8.642 -9.584 1.00 96.31 103 GLU A CA 1
ATOM 823 C C . GLU A 1 103 ? -5.078 -7.645 -8.483 1.00 96.31 103 GLU A C 1
ATOM 825 O O . GLU A 1 103 ? -4.793 -8.030 -7.349 1.00 96.31 103 GLU A O 1
ATOM 830 N N . TRP A 1 104 ? -5.107 -6.341 -8.781 1.00 96.06 104 TRP A N 1
ATOM 831 C CA . TRP A 1 104 ? -4.801 -5.310 -7.785 1.00 96.06 104 TRP A CA 1
ATOM 832 C C . TRP A 1 104 ? -5.883 -5.238 -6.709 1.00 96.06 104 TRP A C 1
ATOM 834 O O . TRP A 1 104 ? -5.569 -5.087 -5.526 1.00 96.06 104 TRP A O 1
ATOM 844 N N . ILE A 1 105 ? -7.144 -5.368 -7.127 1.00 96.50 105 ILE A N 1
ATOM 845 C CA . ILE A 1 105 ? -8.314 -5.351 -6.246 1.00 96.50 105 ILE A CA 1
ATOM 846 C C . ILE A 1 105 ? -8.308 -6.588 -5.341 1.00 96.50 105 ILE A C 1
ATOM 848 O O . ILE A 1 105 ? -8.636 -6.491 -4.157 1.00 96.50 105 ILE A O 1
ATOM 852 N N . ASP A 1 106 ? -7.909 -7.742 -5.865 1.00 97.62 106 ASP A N 1
ATOM 853 C CA . ASP A 1 106 ? -7.857 -8.989 -5.108 1.00 97.62 106 ASP A CA 1
ATOM 854 C C . ASP A 1 106 ? -6.769 -8.957 -4.032 1.00 97.62 106 ASP A C 1
AT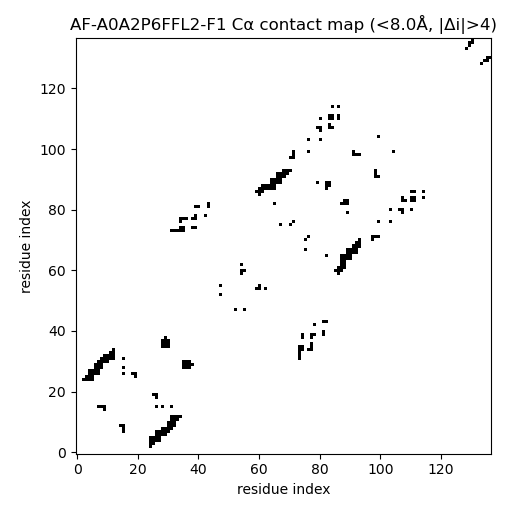OM 856 O O . ASP A 1 106 ? -7.030 -9.361 -2.896 1.00 97.62 106 ASP A O 1
ATOM 860 N N . ILE A 1 107 ? -5.598 -8.377 -4.324 1.00 97.25 107 ILE A N 1
ATOM 861 C CA . ILE A 1 107 ? -4.558 -8.119 -3.313 1.00 97.25 107 ILE A CA 1
ATOM 862 C C . ILE A 1 107 ? -5.099 -7.203 -2.205 1.00 97.25 107 ILE A C 1
ATOM 864 O O . ILE A 1 107 ? -4.951 -7.507 -1.019 1.00 97.25 107 ILE A O 1
ATOM 868 N N . ALA A 1 108 ? -5.771 -6.109 -2.573 1.00 97.06 108 ALA A N 1
ATOM 869 C CA . ALA A 1 108 ? -6.373 -5.179 -1.619 1.00 97.06 108 ALA A CA 1
ATOM 870 C C . ALA A 1 108 ? -7.416 -5.864 -0.712 1.00 97.06 108 ALA A C 1
ATOM 872 O O . ALA A 1 108 ? -7.388 -5.712 0.511 1.00 97.06 108 ALA A O 1
ATOM 873 N N . LYS A 1 109 ? -8.301 -6.687 -1.286 1.00 96.69 109 LYS A N 1
ATOM 874 C CA . LYS A 1 109 ? -9.280 -7.482 -0.524 1.00 96.69 109 LYS A CA 1
ATOM 875 C C . LYS A 1 109 ? -8.605 -8.512 0.383 1.00 96.69 109 LYS A C 1
ATOM 877 O O . LYS A 1 109 ? -9.042 -8.706 1.519 1.00 96.69 109 LYS A O 1
ATOM 882 N N . ALA A 1 110 ? -7.546 -9.165 -0.093 1.00 97.06 110 ALA A N 1
ATOM 883 C CA . ALA A 1 110 ? -6.786 -10.132 0.690 1.00 97.06 110 ALA A CA 1
ATOM 884 C C . ALA A 1 110 ? -6.104 -9.473 1.897 1.00 97.06 110 ALA A C 1
ATOM 886 O O . ALA A 1 110 ? -6.149 -10.037 2.991 1.00 97.06 110 ALA A O 1
ATOM 887 N N . ASN A 1 111 ? -5.550 -8.266 1.732 1.00 96.06 111 ASN A N 1
ATOM 888 C CA . ASN A 1 111 ? -4.989 -7.478 2.831 1.00 96.06 111 ASN A CA 1
ATOM 889 C C . ASN A 1 111 ? -6.028 -7.228 3.934 1.00 96.06 111 ASN A C 1
ATOM 891 O O . ASN A 1 111 ? -5.778 -7.557 5.094 1.00 96.06 111 ASN A O 1
ATOM 895 N N . ILE A 1 112 ? -7.217 -6.741 3.560 1.00 93.06 112 ILE A N 1
ATOM 896 C CA . ILE A 1 112 ? -8.320 -6.471 4.499 1.00 93.06 112 ILE A CA 1
ATOM 897 C C . ILE A 1 112 ? -8.752 -7.757 5.217 1.00 93.06 112 ILE A C 1
ATOM 899 O O . ILE A 1 112 ? -8.903 -7.782 6.440 1.00 93.06 112 ILE A O 1
ATOM 903 N N . ARG A 1 113 ? -8.910 -8.859 4.472 1.00 93.19 113 ARG A N 1
ATOM 904 C CA . ARG A 1 113 ? -9.299 -10.158 5.039 1.00 93.19 113 ARG A CA 1
ATOM 905 C C . ARG A 1 113 ? -8.261 -10.685 6.026 1.00 93.19 113 ARG A C 1
ATOM 907 O O . ARG A 1 113 ? -8.636 -11.183 7.087 1.00 93.19 113 ARG A O 1
ATOM 914 N N . LEU A 1 114 ? -6.976 -10.609 5.683 1.00 92.25 114 LEU A N 1
ATOM 915 C CA . LEU A 1 114 ? -5.894 -11.079 6.545 1.00 92.25 114 LEU A CA 1
ATOM 916 C C . LEU A 1 114 ? -5.857 -10.286 7.853 1.00 92.25 114 LEU A C 1
ATOM 918 O O . LEU A 1 114 ? -5.757 -10.891 8.920 1.00 92.25 114 LEU A O 1
ATOM 922 N N . 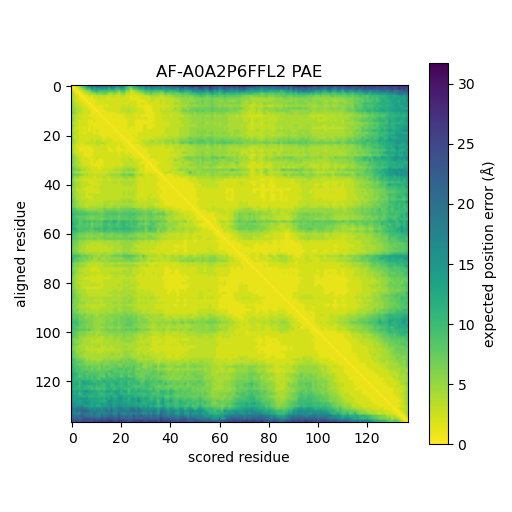LEU A 1 115 ? -6.003 -8.961 7.776 1.00 88.62 115 LEU A N 1
ATOM 923 C CA . LEU A 1 115 ? -6.056 -8.100 8.953 1.00 88.62 115 LEU A CA 1
ATOM 924 C C . LEU A 1 115 ? -7.231 -8.477 9.868 1.00 88.62 115 LEU A C 1
ATOM 926 O O . LEU A 1 115 ? -7.033 -8.707 11.060 1.00 88.62 115 LEU A O 1
ATOM 930 N N . ALA A 1 116 ? -8.429 -8.653 9.305 1.00 86.00 116 ALA A N 1
ATOM 931 C CA . ALA A 1 116 ? -9.605 -9.076 10.066 1.00 86.00 116 ALA A CA 1
ATOM 932 C C . ALA A 1 116 ? -9.409 -1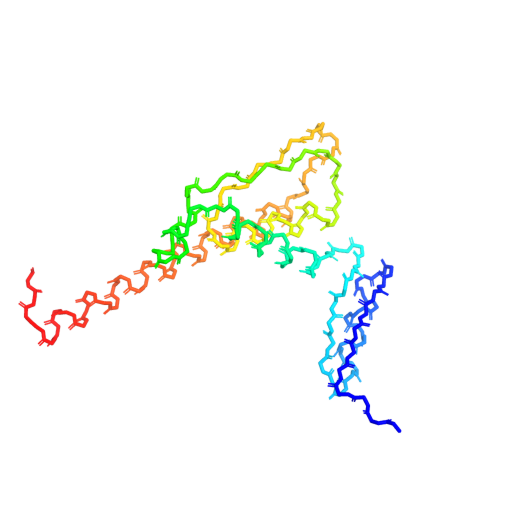0.445 10.750 1.00 86.00 116 ALA A C 1
ATOM 934 O O . ALA A 1 116 ? -9.799 -10.637 11.904 1.00 86.00 116 ALA A O 1
ATOM 935 N N . LEU A 1 117 ? -8.770 -11.401 10.065 1.00 90.50 117 LEU A N 1
ATOM 936 C CA . LEU A 1 117 ? -8.454 -12.715 10.631 1.00 90.50 117 LEU A CA 1
ATOM 937 C C . LEU A 1 117 ? -7.434 -12.631 11.773 1.00 90.50 117 LEU A C 1
ATOM 939 O O . LEU A 1 117 ? -7.590 -13.338 12.769 1.00 90.50 117 LEU A O 1
ATOM 943 N N . LEU A 1 118 ? -6.409 -11.784 11.644 1.00 89.44 118 LEU A N 1
ATOM 944 C CA . LEU A 1 118 ? -5.407 -11.566 12.690 1.00 89.44 118 LEU A CA 1
ATOM 945 C C . LEU A 1 118 ? -6.032 -10.938 13.937 1.00 89.44 118 LEU A C 1
ATOM 947 O O . LEU A 1 118 ? -5.827 -11.460 15.031 1.00 89.44 118 LEU A O 1
ATOM 951 N N . VAL A 1 119 ? -6.859 -9.900 13.772 1.00 86.94 119 VAL A N 1
ATOM 952 C CA . VAL A 1 119 ? -7.590 -9.263 14.881 1.00 86.94 119 VAL A CA 1
ATOM 953 C C . VAL A 1 119 ? -8.470 -10.285 15.599 1.00 86.94 119 VAL A C 1
ATOM 955 O O . VAL A 1 119 ? -8.392 -10.416 16.819 1.00 86.94 119 VAL A O 1
ATOM 958 N N . LYS A 1 120 ? -9.239 -11.088 14.853 1.00 88.88 120 LYS A N 1
ATOM 959 C CA . LYS A 1 120 ? -10.090 -12.134 15.437 1.00 88.88 120 LYS A CA 1
ATOM 960 C C . LYS A 1 120 ? -9.277 -13.187 16.197 1.00 88.88 120 LYS A C 1
ATOM 962 O O . LYS A 1 120 ? -9.662 -13.581 17.296 1.00 88.88 120 LYS A O 1
ATOM 967 N N . LYS A 1 121 ? -8.151 -13.647 15.639 1.00 92.19 121 LYS A N 1
ATOM 968 C CA . LYS A 1 121 ? -7.263 -14.609 16.316 1.00 92.19 121 LYS A CA 1
ATOM 969 C C . LYS A 1 121 ? -6.665 -14.025 17.595 1.00 92.19 121 LYS A C 1
ATOM 971 O O . LYS A 1 121 ? -6.643 -14.720 18.607 1.00 92.19 121 LYS A O 1
ATOM 976 N N . LEU A 1 122 ? -6.234 -12.764 17.565 1.00 91.94 122 LEU A N 1
ATOM 977 C CA . LEU A 1 122 ? -5.695 -12.077 18.735 1.00 91.94 122 LEU A CA 1
ATOM 978 C C . LEU A 1 122 ? -6.755 -11.925 19.830 1.00 91.94 122 LEU A C 1
ATOM 980 O O . LEU A 1 122 ? -6.478 -12.233 20.981 1.00 91.94 122 LEU A O 1
ATOM 984 N N . GLN A 1 123 ? -7.982 -11.535 19.478 1.00 89.56 123 GLN A N 1
ATOM 985 C CA . GLN A 1 123 ? -9.095 -11.438 20.429 1.00 89.56 123 GLN A CA 1
ATOM 986 C C . GLN A 1 123 ? -9.399 -12.783 21.102 1.00 89.56 123 GLN A C 1
ATOM 988 O O . GLN A 1 123 ? -9.562 -12.838 22.319 1.00 89.56 123 GLN A O 1
ATOM 993 N N . ILE A 1 124 ? -9.431 -13.875 20.329 1.00 92.06 124 ILE A N 1
ATOM 994 C CA . ILE A 1 124 ? -9.617 -15.233 20.867 1.00 92.06 124 ILE A CA 1
ATOM 995 C C . ILE A 1 124 ? -8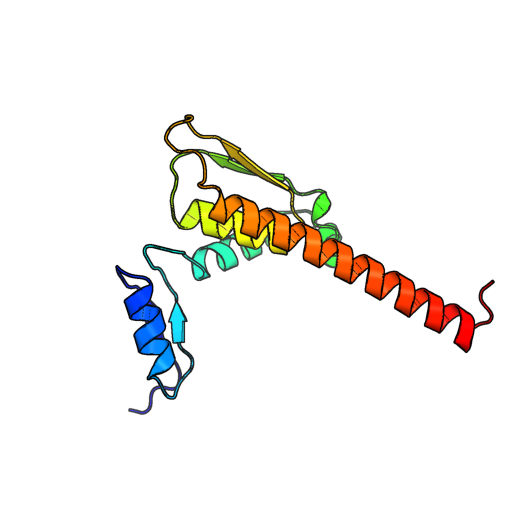.471 -15.595 21.819 1.00 92.06 124 ILE A C 1
ATOM 997 O O . ILE A 1 124 ? -8.715 -16.108 22.909 1.00 92.06 124 ILE A O 1
ATOM 1001 N N . PHE A 1 125 ? -7.231 -15.312 21.421 1.00 94.38 125 PHE A N 1
ATOM 1002 C CA . PHE A 1 125 ? -6.045 -15.590 22.224 1.00 94.38 125 PHE A CA 1
ATOM 1003 C C . PHE A 1 125 ? -6.035 -14.804 23.543 1.00 94.38 125 PHE A C 1
ATOM 1005 O O . PHE A 1 125 ? -5.837 -15.393 24.603 1.00 94.38 125 PHE A O 1
ATOM 1012 N N . VAL A 1 126 ? -6.325 -13.501 23.500 1.00 92.75 126 VAL A N 1
ATOM 1013 C CA . VAL A 1 126 ? -6.429 -12.648 24.693 1.00 92.75 126 VAL A CA 1
ATOM 1014 C C . VAL A 1 126 ? -7.551 -13.133 25.607 1.00 92.75 126 VAL A C 1
ATOM 1016 O O . VAL A 1 126 ? -7.323 -13.297 26.802 1.00 92.75 126 VAL A O 1
ATOM 1019 N N . LYS A 1 127 ? -8.737 -13.442 25.061 1.00 91.94 127 LYS A N 1
ATOM 1020 C CA . LYS A 1 127 ? -9.853 -13.985 25.849 1.00 91.94 127 LYS A CA 1
ATOM 1021 C C . LYS A 1 127 ? -9.461 -15.284 26.556 1.00 91.94 127 LYS A C 1
ATOM 1023 O O . LYS A 1 127 ? -9.763 -15.445 27.732 1.00 91.94 127 LYS A O 1
ATOM 1028 N N . LYS A 1 128 ? -8.750 -16.179 25.864 1.00 93.00 128 LYS A N 1
ATOM 1029 C CA . LYS A 1 128 ? -8.248 -17.427 26.448 1.00 93.00 128 LYS A CA 1
ATOM 1030 C C . LYS A 1 128 ? -7.300 -17.163 27.623 1.00 93.00 128 LYS A C 1
ATOM 1032 O O . LYS A 1 128 ? -7.500 -17.740 28.684 1.00 93.00 128 LYS A O 1
ATOM 1037 N N . ILE A 1 129 ? -6.343 -16.243 27.471 1.00 93.88 129 ILE A N 1
ATOM 1038 C CA . ILE A 1 129 ? -5.432 -15.848 28.560 1.00 93.88 129 ILE A CA 1
ATOM 1039 C C . ILE A 1 129 ? -6.200 -15.272 29.752 1.00 93.88 129 ILE A C 1
ATOM 1041 O O . ILE A 1 129 ? -5.881 -15.601 30.892 1.00 93.88 129 ILE A O 1
ATOM 1045 N N . LEU A 1 130 ? -7.186 -14.405 29.508 1.00 93.31 130 LEU A N 1
ATOM 1046 C CA . LEU A 1 130 ? -7.964 -13.774 30.575 1.00 93.31 130 LEU A CA 1
ATOM 1047 C C . LEU A 1 130 ? -8.778 -14.798 31.374 1.00 93.31 130 LEU A C 1
ATOM 1049 O O . LEU A 1 130 ? -8.780 -14.746 32.602 1.00 93.31 130 LEU A O 1
ATOM 1053 N N . ILE A 1 131 ? -9.399 -15.761 30.692 1.00 92.75 131 ILE A N 1
ATOM 1054 C CA . ILE A 1 131 ? -10.111 -16.868 31.341 1.00 92.75 131 ILE A CA 1
ATOM 1055 C C . ILE A 1 131 ? -9.129 -17.716 32.163 1.00 92.75 131 ILE A C 1
ATOM 1057 O O . ILE A 1 131 ? -9.350 -17.920 33.352 1.00 92.75 131 ILE A O 1
ATOM 1061 N N . GLU A 1 132 ? -8.024 -18.164 31.556 1.00 93.19 132 GLU A N 1
ATOM 1062 C CA . GLU A 1 132 ? -7.072 -19.090 32.188 1.00 93.19 132 GLU A CA 1
ATOM 1063 C C . GLU A 1 132 ? -6.313 -18.480 33.373 1.00 93.19 132 GLU A C 1
ATOM 1065 O O . GLU A 1 132 ? -6.064 -19.171 34.358 1.00 93.19 132 GLU A O 1
ATOM 1070 N N . LYS A 1 133 ? -5.913 -17.204 33.290 1.00 90.19 133 LYS A N 1
ATOM 1071 C CA . LYS A 1 133 ? -5.110 -16.557 34.342 1.00 90.19 133 LYS A CA 1
ATOM 1072 C C . LYS A 1 133 ? -5.927 -15.805 35.380 1.00 90.19 133 LYS A C 1
ATOM 1074 O O . LYS A 1 133 ? -5.445 -15.643 36.497 1.00 90.19 133 LYS A O 1
ATOM 1079 N N . TYR A 1 134 ? -7.105 -15.302 35.017 1.00 91.19 134 TYR A N 1
ATOM 1080 C CA . TYR A 1 134 ? -7.830 -14.341 35.850 1.00 91.19 134 TYR A CA 1
ATOM 1081 C C . TYR A 1 134 ? -9.267 -14.765 36.181 1.00 91.19 134 TYR A C 1
ATOM 1083 O O . TYR A 1 134 ? -9.975 -13.972 36.795 1.00 91.19 134 TYR A O 1
ATOM 1091 N N . ASN A 1 135 ? -9.709 -15.983 35.816 1.00 85.88 135 ASN A N 1
ATOM 1092 C CA . ASN A 1 135 ? -11.097 -16.452 35.997 1.00 85.88 135 ASN A CA 1
ATOM 1093 C C . ASN A 1 135 ? -12.130 -15.425 35.504 1.00 85.88 135 ASN A C 1
ATOM 1095 O O . ASN A 1 135 ? -13.183 -15.217 36.110 1.00 85.88 135 ASN A O 1
ATOM 1099 N N . PHE A 1 136 ? -11.791 -14.738 34.415 1.00 75.44 136 PHE A N 1
ATOM 1100 C CA . PHE A 1 136 ? -12.658 -13.739 33.818 1.00 75.44 136 PHE A CA 1
ATOM 1101 C C . PHE A 1 136 ? -13.821 -14.470 33.129 1.00 75.44 136 PHE A C 1
ATOM 1103 O O . PHE A 1 136 ? -13.605 -15.106 32.096 1.00 75.44 136 PHE A O 1
ATOM 1110 N N . ASN A 1 137 ? -15.012 -14.435 33.740 1.00 67.00 137 ASN A N 1
ATOM 1111 C CA . ASN A 1 137 ? -16.241 -15.058 33.223 1.00 67.00 137 ASN A CA 1
ATOM 1112 C C . ASN A 1 137 ? -16.852 -14.252 32.070 1.00 67.00 137 ASN A C 1
ATOM 1114 O O . ASN A 1 137 ? -16.977 -13.016 32.220 1.00 67.00 137 ASN A O 1
#

InterPro domains:
  IPR006131 Aspartate/ornithine carbamoyltransferase, Asp/Orn-binding domain [PF00185] (63-112)
  IPR006132 Aspartate/ornithine carbamoyltransferase, carbamoyl-P binding [PF02729] (7-49)
  IPR036901 Aspartate/ornithine carbamoyltransferase superfamily [G3DSA:3.40.50.1370] (8-38)
  IPR036901 Aspartate/ornithine carbamoyltransferase superfamily [G3DSA:3.40.50.1370] (39-112)
  IPR036901 Aspartate/ornithine carbamoyltransferase superfamily [SSF53671] (4-111)

Mean predicted aligned error: 5.25 Å

Nearest PDB structures (foldseek):
  4am8-assembly1_A  TM=9.493E-01  e=4.339E-08  Enterococcus faecalis
  3gd5-assembly1_B  TM=9.086E-01  e=4.434E-05  Gloeobacter violaceus PCC 7421
  3grf-assembly1_A  TM=8.953E-01  e=6.539E-05  Giardia duodenalis
  3sds-assembly3_C  TM=8.203E-01  e=2.476E-05  Coccidioides immitis RS
  3sds-assembly2_B  TM=8.385E-01  e=1.333E-04  Coccidioides immitis RS

pLDDT: mean 93.09, std 5.4, range [57.44, 98.12]

Sequence (137 aa):
MVWNLQFTRAWKHETVTAIAKNADVPVFNGLSDYNHSTQALCDLFTILEHTDPTLYLNNDFSKLKIVFIGDRTNVCSSLMHITTKMGMNFVYIAPKKYQSPPEWIDIAKANIRLLALLVKKLQIFVKKILIEKYNFN

Secondary structure (DSSP, 8-state):
---S-EEEE-SSHHHHHHHHHH-SS-EEEEE-SS--HHHHHHHHHHHHHTS-HHHHHTT-GGG-EEEEES---HHHHHHHHHHHHTT-EEEEE--GGGPPPHHHHHHHHHHHHHHHHHHHHHHHHHHHHHHHHH---

Radius of gyration: 19.1 Å; Cα contacts (8 Å, |Δi|>4): 159; chains: 1; bounding box: 51×34×55 Å